Protein 1KXI (pdb70)

Sequence (124 aa):
LKCHNTQLPFIYKTCPEGKNLCFKATLKKFPLKFPVKRGCADNCPKNSALLKYVCCSTDKCNLKCHNTQLPFIYKTCPEGKNLCFKATLKKFPLKFPVKRGCADNCPKNSALLKYVCCSTDKCN

Radius of gyration: 13.96 Å; Cα contacts (8 Å, |Δi|>4): 330; chains: 2; bounding box: 35×38×31 Å

Secondary structure (DSSP, 8-state):
-EEE-SSSSS-EEEPPTT--EEEEEEESSS---S-SEEEEESSPPPP-SSEEEEEE-STT--/-EEE-SSSSS-EEEPPSS--EEEEEEESSS--SS-SEEEEESSPPPP-SSEEEEEE-STT--

B-factor: mean 29.13, std 6.78, range [11.26, 48.99]

Structure (mmCIF, N/CA/C/O backbone):
data_1KXI
#
_entry.id   1KXI
#
_cell.length_a   43.300
_cell.length_b   43.300
_cell.length_c   147.800
_cell.angle_alpha   90.00
_cell.angle_beta   90.00
_cell.angle_gamma   90.00
#
_symmetry.space_group_name_H-M   'P 41 21 2'
#
loop_
_entity.id
_entity.type
_entity.pdbx_description
1 polymer 'CARDIOTOXIN V'
2 water water
#
loop_
_atom_site.group_PDB
_atom_site.id
_atom_site.type_symbol
_atom_site.label_atom_id
_atom_site.label_alt_id
_atom_site.label_comp_id
_atom_site.label_asym_id
_atom_site.label_entity_id
_atom_site.label_seq_id
_atom_site.pdbx_PDB_ins_code
_atom_site.Cartn_x
_atom_site.Cartn_y
_atom_site.Cartn_z
_atom_site.occupancy
_atom_site.B_iso_or_equiv
_atom_site.auth_seq_id
_atom_site.auth_comp_id
_atom_site.auth_asym_id
_atom_site.auth_atom_id
_atom_site.pdbx_PDB_model_num
ATOM 1 N N . LEU A 1 1 ? -7.246 33.160 56.074 1.00 28.15 1 LEU A N 1
ATOM 2 C CA . LEU A 1 1 ? -6.569 32.576 57.227 1.00 26.73 1 LEU A CA 1
ATOM 3 C C . LEU A 1 1 ? -5.849 33.686 57.989 1.00 30.89 1 LEU A C 1
ATOM 4 O O . LEU A 1 1 ? -5.115 34.477 57.386 1.00 29.45 1 LEU A O 1
ATOM 9 N N . LYS A 1 2 ? -6.275 33.883 59.236 1.00 27.82 2 LYS A N 1
ATOM 10 C CA . LYS A 1 2 ? -5.579 34.717 60.207 1.00 26.75 2 LYS A CA 1
ATOM 11 C C . LYS A 1 2 ? -4.681 33.835 61.064 1.00 26.76 2 LYS A C 1
ATOM 12 O O . LYS A 1 2 ? -5.170 32.944 61.760 1.00 23.82 2 LYS A O 1
ATOM 18 N N . CYS A 1 3 ? -3.386 34.117 61.064 1.00 26.22 3 CYS A N 1
ATOM 19 C CA . CYS A 1 3 ? -2.464 33.460 61.985 1.00 23.86 3 CYS A CA 1
ATOM 20 C C . CYS A 1 3 ? -1.876 34.455 62.955 1.00 24.78 3 CYS A C 1
ATOM 21 O O . CYS A 1 3 ? -1.555 35.563 62.564 1.00 25.91 3 CYS A O 1
ATOM 24 N N . HIS A 1 4 ? -1.523 33.991 64.149 1.00 27.38 4 HIS A N 1
ATOM 25 C CA . HIS A 1 4 ? -0.678 34.787 65.033 1.00 26.21 4 HIS A CA 1
ATOM 26 C C . HIS A 1 4 ? 0.678 34.930 64.390 1.00 25.74 4 HIS A C 1
ATOM 27 O O . HIS A 1 4 ? 1.157 33.991 63.750 1.00 26.02 4 HIS A O 1
ATOM 34 N N . ASN A 1 5 ? 1.267 36.116 64.504 1.00 25.49 5 ASN A N 1
ATOM 35 C CA . ASN A 1 5 ? 2.540 36.410 63.833 1.00 25.83 5 ASN A CA 1
ATOM 36 C C . ASN A 1 5 ? 3.558 37.037 64.756 1.00 24.39 5 ASN A C 1
ATOM 37 O O . ASN A 1 5 ? 4.626 37.457 64.309 1.00 24.08 5 ASN A O 1
ATOM 42 N N . THR A 1 6 ? 3.187 37.181 66.023 1.00 24.89 6 THR A N 1
ATOM 43 C CA . THR A 1 6 ? 4.058 37.808 67.006 1.00 25.59 6 THR A CA 1
ATOM 44 C C . THR A 1 6 ? 4.260 36.893 68.194 1.00 25.30 6 THR A C 1
ATOM 45 O O . THR A 1 6 ? 3.730 35.792 68.239 1.00 30.91 6 THR A O 1
ATOM 49 N N . GLN A 1 7 ? 5.004 37.379 69.173 1.00 28.01 7 GLN A N 1
ATOM 50 C CA . GLN A 1 7 ? 5.362 36.589 70.338 1.00 27.89 7 GLN A CA 1
ATOM 51 C C . GLN A 1 7 ? 4.223 36.602 71.353 1.00 28.80 7 GLN A C 1
ATOM 52 O O . GLN A 1 7 ? 4.139 35.728 72.213 1.00 28.86 7 GLN A O 1
ATOM 58 N N . LEU A 1 8 ? 3.274 37.514 71.153 1.00 27.39 8 LEU A N 1
ATOM 59 C CA . LEU A 1 8 ? 2.203 37.738 72.115 1.00 27.67 8 LEU A CA 1
ATOM 60 C C . LEU A 1 8 ? 0.894 37.141 71.611 1.00 30.60 8 LEU A C 1
ATOM 61 O O . LEU A 1 8 ? 0.761 36.828 70.424 1.00 34.70 8 LEU A O 1
ATOM 66 N N . PRO A 1 9 ? -0.118 37.032 72.495 1.00 30.88 9 PRO A N 1
ATOM 67 C CA . PRO A 1 9 ? -1.231 36.093 72.286 1.00 31.95 9 PRO A CA 1
ATOM 68 C C . PRO A 1 9 ? -2.320 36.569 71.322 1.00 34.65 9 PRO A C 1
ATOM 69 O O . PRO A 1 9 ? -3.153 35.774 70.862 1.00 37.23 9 PRO A O 1
ATOM 73 N N . PHE A 1 10 ? -2.328 37.861 71.022 1.00 34.49 10 PHE A N 1
ATOM 74 C CA . PHE A 1 10 ? -3.410 38.414 70.236 1.00 36.10 10 PHE A CA 1
ATOM 75 C C . PHE A 1 10 ? -3.062 38.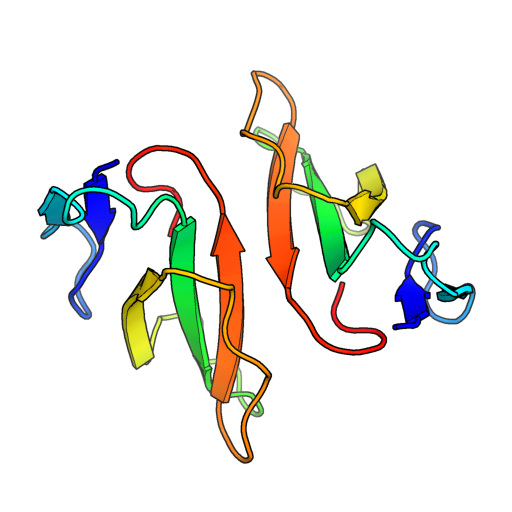743 68.789 1.00 34.10 10 PHE A C 1
ATOM 76 O O . PHE A 1 10 ? -3.669 38.185 67.875 1.00 40.09 10 PHE A O 1
ATOM 84 N N . ILE A 1 11 ? -2.066 39.597 68.582 1.00 27.38 11 ILE A N 1
ATOM 85 C CA . ILE A 1 11 ? -1.769 40.142 67.258 1.00 26.04 11 ILE A CA 1
ATOM 86 C C . ILE A 1 11 ? -1.732 39.074 66.134 1.00 28.47 11 ILE A C 1
ATOM 87 O O . ILE A 1 11 ? -1.035 38.063 66.238 1.00 30.75 11 ILE A O 1
ATOM 92 N N . TYR A 1 12 ? -2.512 39.298 65.081 1.00 25.65 12 TYR A N 1
ATOM 93 C CA . TYR A 1 12 ? -2.603 38.361 63.971 1.00 26.53 12 TYR A CA 1
ATOM 94 C C . TYR A 1 12 ? -2.532 39.083 62.624 1.00 24.27 12 TYR A C 1
ATOM 95 O O . TYR A 1 12 ? -2.668 40.300 62.562 1.00 28.76 12 TYR A O 1
ATOM 104 N N . LYS A 1 13 ? -2.177 38.366 61.565 1.00 23.80 13 LYS A N 1
ATOM 105 C CA . LYS A 1 13 ? -2.221 38.936 60.228 1.00 23.29 13 LYS A CA 1
ATOM 106 C C . LYS A 1 13 ? -3.174 38.112 59.389 1.00 31.61 13 LYS A C 1
ATOM 107 O O . LYS A 1 13 ? -3.515 36.977 59.734 1.00 28.85 13 LYS A O 1
ATOM 113 N N . THR A 1 14 ? -3.733 38.756 58.378 1.00 31.65 14 THR A N 1
ATOM 114 C CA . THR A 1 14 ? -4.389 38.043 57.300 1.00 36.83 14 THR A CA 1
ATOM 115 C C . THR A 1 14 ? -3.286 37.466 56.418 1.00 32.02 14 THR A C 1
ATOM 116 O O . THR A 1 14 ? -2.380 38.179 55.982 1.00 37.31 14 THR A O 1
ATOM 120 N N . CYS A 1 15 ? -3.247 36.149 56.336 1.00 30.34 15 CYS A N 1
ATOM 121 C CA . CYS A 1 15 ? -2.222 35.499 55.545 1.00 33.91 15 CYS A CA 1
ATOM 122 C C . CYS A 1 15 ? -2.362 35.850 54.065 1.00 34.19 15 CYS A C 1
ATOM 123 O O . CYS A 1 15 ? -3.471 35.853 53.514 1.00 30.35 15 CYS A O 1
ATOM 126 N N . PRO A 1 16 ? -1.238 36.198 53.416 1.00 33.18 16 PRO A N 1
ATOM 127 C CA . PRO A 1 16 ? -1.202 36.555 52.002 1.00 33.15 16 PRO A CA 1
ATOM 128 C C . PRO A 1 16 ? -1.779 35.451 51.120 1.00 35.90 16 PRO A C 1
ATOM 129 O O . PRO A 1 16 ? -1.769 34.271 51.489 1.00 33.02 16 PRO A O 1
ATOM 133 N N . GLU A 1 17 ? -2.348 35.850 49.988 1.00 39.08 17 GLU A N 1
ATOM 134 C CA . GLU A 1 17 ? -3.049 34.919 49.116 1.00 38.29 17 GLU A CA 1
ATOM 135 C C . GLU A 1 17 ? -2.144 33.731 48.768 1.00 34.44 17 GLU A C 1
ATOM 136 O O . GLU A 1 17 ? -0.956 33.916 48.488 1.00 33.37 17 GLU A O 1
ATOM 142 N N . GLY A 1 18 ? -2.643 32.528 49.056 1.00 31.39 18 GLY A N 1
ATOM 143 C CA . GLY A 1 18 ? -1.901 31.316 48.766 1.00 28.57 18 GLY A CA 1
ATOM 144 C C . GLY A 1 18 ? -0.955 30.861 49.877 1.00 36.55 18 GLY A C 1
ATOM 145 O O . GLY A 1 18 ? -0.072 30.032 49.634 1.00 39.14 18 GLY A O 1
ATOM 146 N N . LYS A 1 19 ? -1.118 31.389 51.090 1.00 32.39 19 LYS A N 1
ATOM 147 C CA . LYS A 1 19 ? -0.421 30.848 52.253 1.00 26.45 19 LYS A CA 1
ATOM 148 C C . LYS A 1 19 ? -1.484 30.314 53.179 1.00 25.82 19 LYS A C 1
ATOM 149 O O . LYS A 1 19 ? -2.037 31.059 53.992 1.00 28.03 19 LYS A O 1
ATOM 155 N N . ASN A 1 20 ? -1.816 29.041 53.037 1.00 27.60 20 ASN A N 1
ATOM 156 C CA . ASN A 1 20 ? -2.956 28.533 53.768 1.00 33.37 20 ASN A CA 1
ATOM 157 C C . ASN A 1 20 ? -2.597 27.590 54.906 1.00 31.45 20 ASN A C 1
ATOM 158 O O . ASN A 1 20 ? -3.428 26.783 55.338 1.00 31.18 20 ASN A O 1
ATOM 163 N N . LEU A 1 21 ? -1.446 27.874 55.524 1.00 28.14 21 LEU A N 1
ATOM 164 C CA . LEU A 1 21 ? -0.984 27.214 56.758 1.00 21.25 21 LEU A CA 1
ATOM 165 C C . LEU A 1 21 ? -0.534 28.271 57.775 1.00 19.61 21 LEU A C 1
ATOM 166 O O . LEU A 1 21 ? 0.172 29.207 57.404 1.00 19.62 21 LEU A O 1
ATOM 171 N N . CYS A 1 22 ? -0.933 28.124 59.038 1.00 16.42 22 CYS A N 1
ATOM 172 C CA . CYS A 1 22 ? -0.235 28.796 60.144 1.00 19.81 22 CYS A CA 1
ATOM 173 C C . CYS A 1 22 ? 0.877 27.926 60.739 1.00 18.69 22 CYS A C 1
ATOM 174 O O . CYS A 1 22 ? 0.690 26.729 60.930 1.00 23.81 22 CYS A O 1
ATOM 177 N N . PHE A 1 23 ? 2.005 28.534 61.098 1.00 19.48 23 PHE A N 1
ATOM 178 C CA . PHE A 1 23 ? 3.038 27.797 61.815 1.00 20.22 23 PHE A CA 1
ATOM 179 C C . PHE A 1 23 ? 3.426 28.382 63.168 1.00 17.39 23 PHE A C 1
ATOM 180 O O . PHE A 1 23 ? 3.097 29.513 63.481 1.00 15.12 23 PHE A O 1
ATOM 188 N N . LYS A 1 24 ? 4.006 27.529 64.001 1.00 19.82 24 LYS A N 1
ATOM 189 C CA . LYS A 1 24 ? 4.470 27.885 65.333 1.00 24.33 24 LYS A CA 1
ATOM 190 C C . LYS A 1 24 ? 5.801 27.172 65.508 1.00 24.09 24 LYS A C 1
ATOM 191 O O . LYS A 1 24 ? 5.876 25.960 65.324 1.00 24.61 24 LYS A O 1
ATOM 197 N N . ALA A 1 25 ? 6.868 27.956 65.632 1.00 24.42 25 ALA A N 1
ATOM 198 C CA . ALA A 1 25 ? 8.200 27.436 65.912 1.00 22.39 25 ALA A CA 1
ATOM 199 C C . ALA A 1 25 ? 8.489 27.491 67.413 1.00 24.83 25 ALA A C 1
ATOM 200 O O . ALA A 1 25 ? 8.235 28.503 68.082 1.00 27.06 25 ALA A O 1
ATOM 202 N N . THR A 1 26 ? 8.916 26.365 67.961 1.00 25.31 26 THR A N 1
ATOM 203 C CA . THR A 1 26 ? 9.293 26.308 69.366 1.00 25.25 26 THR A CA 1
ATOM 204 C C . THR A 1 26 ? 10.786 25.932 69.477 1.00 24.62 26 THR A C 1
ATOM 205 O O . THR A 1 26 ? 11.387 25.456 68.511 1.00 25.62 26 THR A O 1
ATOM 209 N N . LEU A 1 27 ? 11.413 26.254 70.600 1.00 25.48 27 LEU A N 1
ATOM 210 C CA . LEU A 1 27 ? 12.759 25.753 70.896 1.00 24.37 27 LEU A CA 1
ATOM 211 C C . LEU A 1 27 ? 12.758 24.232 71.090 1.00 26.18 27 LEU A C 1
ATOM 212 O O . LEU A 1 27 ? 12.239 23.719 72.085 1.00 27.72 27 LEU A O 1
ATOM 217 N N . LYS A 1 28 ? 13.421 23.530 70.174 1.00 30.04 28 LYS A N 1
ATOM 218 C CA . LYS A 1 28 ? 13.410 22.068 70.118 1.00 30.16 28 LYS A CA 1
ATOM 219 C C . LYS A 1 28 ? 13.785 21.411 71.435 1.00 37.77 28 LYS A C 1
ATOM 220 O O . LYS A 1 28 ? 13.401 20.271 71.706 1.00 41.33 28 LYS A O 1
ATOM 226 N N . LYS A 1 29 ? 14.678 22.059 72.166 1.00 40.16 29 LYS A N 1
ATOM 227 C CA . LYS A 1 29 ? 15.215 21.470 73.380 1.00 41.14 29 LYS A CA 1
ATOM 228 C C . LYS A 1 29 ? 14.258 21.610 74.576 1.00 37.76 29 LYS A C 1
ATOM 229 O O . LYS A 1 29 ? 13.552 20.663 74.914 1.00 41.02 29 LYS A O 1
ATOM 235 N N . PHE A 1 30 ? 14.110 22.825 75.096 1.00 40.98 30 PHE A N 1
ATOM 236 C CA . PHE A 1 30 ? 13.684 23.016 76.484 1.00 41.36 30 PHE A CA 1
ATOM 237 C C . PHE A 1 30 ? 12.192 23.369 76.629 1.00 38.97 30 PHE A C 1
ATOM 238 O O . PHE A 1 30 ? 11.531 23.672 75.635 1.00 39.36 30 PHE A O 1
ATOM 246 N N . PRO A 1 31 ? 11.651 23.347 77.878 1.00 39.55 31 PRO A N 1
ATOM 247 C CA . PRO A 1 31 ? 10.239 23.626 78.208 1.00 35.63 31 PRO A CA 1
ATOM 248 C C . PRO A 1 31 ? 9.824 25.102 78.185 1.00 37.85 31 PRO A C 1
ATOM 249 O O . PRO A 1 31 ? 9.228 25.611 79.137 1.00 41.29 31 PRO A O 1
ATOM 253 N N . LEU A 1 32 ? 10.084 25.769 77.072 1.00 35.18 32 LEU A N 1
ATOM 254 C CA . LEU A 1 32 ? 9.525 27.086 76.840 1.00 31.49 32 LEU A CA 1
ATOM 255 C C . LEU A 1 32 ? 8.224 26.891 76.074 1.00 32.92 32 LEU A C 1
ATOM 256 O O . LEU A 1 32 ? 8.230 26.741 74.844 1.00 34.79 32 LEU A O 1
ATOM 261 N N . LYS A 1 33 ? 7.126 26.740 76.802 1.00 31.48 33 LYS A N 1
ATOM 262 C CA . LYS A 1 33 ? 5.840 26.578 76.142 1.00 33.62 33 LYS A CA 1
ATOM 263 C C . LYS A 1 33 ? 5.361 27.939 75.653 1.00 30.52 33 LYS A C 1
ATOM 264 O O . LYS A 1 33 ? 4.466 28.564 76.246 1.00 31.68 33 LYS A O 1
ATOM 270 N N . PHE A 1 34 ? 6.075 28.456 74.661 1.00 33.68 34 PHE A N 1
ATOM 271 C CA . PHE A 1 34 ? 5.723 29.719 74.033 1.00 29.81 34 PHE A CA 1
ATOM 272 C C . PHE A 1 34 ? 6.587 29.891 72.792 1.00 30.30 34 PHE A C 1
ATOM 273 O O . PHE A 1 34 ? 7.655 29.274 72.679 1.00 31.16 34 PHE A O 1
ATOM 281 N N . PRO A 1 35 ? 6.023 30.517 71.758 1.00 30.86 35 PRO A N 1
ATOM 282 C CA . PRO A 1 35 ? 6.590 30.383 70.421 1.00 28.62 35 PRO A CA 1
ATOM 283 C C . PRO A 1 35 ? 7.683 31.401 70.159 1.00 29.91 35 PRO A C 1
ATOM 284 O O . PRO A 1 35 ? 7.626 32.558 70.601 1.00 30.94 35 PRO A O 1
ATOM 288 N N . VAL A 1 36 ? 8.696 30.936 69.452 1.00 28.25 36 VAL A N 1
ATOM 289 C CA . VAL A 1 36 ? 9.838 31.741 69.083 1.00 26.91 36 VAL A CA 1
ATOM 290 C C . VAL A 1 36 ? 9.556 32.446 67.736 1.00 26.39 36 VAL A C 1
ATOM 291 O O . VAL A 1 36 ? 10.135 33.498 67.437 1.00 27.77 36 VAL A O 1
ATOM 295 N N . LYS A 1 37 ? 8.708 31.830 66.909 1.00 28.33 37 LYS A N 1
ATOM 296 C CA . LYS A 1 37 ? 8.289 32.391 65.624 1.00 26.02 37 LYS A CA 1
ATOM 297 C C . LYS A 1 37 ? 6.885 31.893 65.304 1.00 23.59 37 LYS A C 1
ATOM 298 O O . LYS A 1 37 ? 6.608 30.712 65.460 1.00 22.90 37 LYS A O 1
ATOM 304 N N . ARG A 1 38 ? 6.005 32.787 64.871 1.00 20.38 38 ARG A N 1
ATOM 305 C CA . ARG A 1 38 ? 4.783 32.391 64.193 1.00 19.76 38 ARG A CA 1
ATOM 306 C C . ARG A 1 38 ? 4.588 33.240 62.941 1.00 21.91 38 ARG A C 1
ATOM 307 O O . ARG A 1 38 ? 5.118 34.348 62.833 1.00 23.36 38 ARG A O 1
ATOM 315 N N . GLY A 1 39 ? 3.723 32.770 62.054 1.00 21.75 39 GLY A N 1
ATOM 316 C CA . GLY A 1 39 ? 3.395 33.512 60.851 1.00 22.80 39 GLY A CA 1
ATOM 317 C C . GLY A 1 39 ? 2.583 32.638 59.926 1.00 22.87 39 GLY A C 1
ATOM 318 O O . GLY A 1 39 ? 1.983 31.669 60.375 1.00 23.55 39 GLY A O 1
ATOM 319 N N . CYS A 1 40 ? 2.622 32.935 58.633 1.00 26.07 40 CYS A N 1
ATOM 320 C CA . CYS A 1 40 ? 1.962 32.115 57.623 1.00 25.04 40 CYS A CA 1
ATOM 321 C C . CYS A 1 40 ? 3.001 31.311 56.847 1.00 25.33 40 CYS A C 1
ATOM 322 O O . CYS A 1 40 ? 4.141 31.756 56.652 1.00 28.62 40 CYS A O 1
ATOM 325 N N . ALA A 1 41 ? 2.583 30.166 56.337 1.00 19.33 41 ALA A N 1
ATOM 326 C CA . ALA A 1 41 ? 3.502 29.268 55.679 1.00 23.78 41 ALA A CA 1
ATOM 327 C C . ALA A 1 41 ? 2.881 28.800 54.378 1.00 27.52 41 ALA A C 1
ATOM 328 O O . ALA A 1 41 ? 1.669 28.612 54.302 1.00 28.30 41 ALA A O 1
ATOM 330 N N . ASP A 1 42 ? 3.706 28.651 53.346 1.00 30.97 42 ASP A N 1
ATOM 331 C CA . ASP A 1 42 ? 3.265 28.043 52.085 1.00 34.79 42 ASP A CA 1
ATOM 332 C C . ASP A 1 42 ? 3.215 26.531 52.256 1.00 31.04 42 ASP A C 1
ATOM 333 O O . ASP A 1 42 ? 2.147 25.935 52.256 1.00 30.63 42 ASP A O 1
ATOM 338 N N . ASN A 1 43 ? 4.382 25.935 52.459 1.00 29.13 43 ASN A N 1
ATOM 339 C CA . ASN A 1 43 ? 4.511 24.539 52.828 1.00 25.79 43 ASN A CA 1
ATOM 340 C C . ASN A 1 43 ? 5.039 24.535 54.242 1.00 26.37 43 ASN A C 1
ATOM 341 O O . ASN A 1 43 ? 5.668 25.501 54.666 1.00 31.31 43 ASN A O 1
ATOM 346 N N . CYS A 1 44 ? 4.735 23.493 55.004 1.00 27.89 44 CYS A N 1
ATOM 347 C CA . CYS A 1 44 ? 5.093 23.525 56.408 1.00 28.10 44 CYS A CA 1
ATOM 348 C C . CYS A 1 44 ? 6.585 23.288 56.573 1.00 26.71 44 CYS A C 1
ATOM 349 O O . CYS A 1 44 ? 7.148 22.390 55.953 1.00 30.21 44 CYS A O 1
ATOM 352 N N . PRO A 1 45 ? 7.272 24.231 57.224 1.00 23.43 45 PRO A N 1
ATOM 353 C CA . PRO A 1 45 ? 8.732 24.201 57.364 1.00 22.92 45 PRO A CA 1
ATOM 354 C C . PRO A 1 45 ? 9.249 22.930 58.026 1.00 23.06 45 PRO A C 1
ATOM 355 O O . PRO A 1 45 ? 8.611 22.384 58.918 1.00 26.12 45 PRO A O 1
ATOM 359 N N . LYS A 1 46 ? 10.411 22.472 57.579 1.00 24.37 46 LYS A N 1
ATOM 360 C CA . LYS A 1 46 ? 11.115 21.361 58.210 1.00 26.92 46 LYS A CA 1
ATOM 361 C C . LYS A 1 46 ? 11.664 21.783 59.559 1.00 27.39 46 LYS A C 1
ATOM 362 O O . LYS A 1 46 ? 11.982 22.949 59.782 1.00 31.25 46 LYS A O 1
ATOM 368 N N . ASN A 1 47 ? 11.887 20.802 60.420 1.00 29.35 47 ASN A N 1
ATOM 369 C CA . ASN A 1 47 ? 12.530 21.047 61.694 1.00 28.11 47 ASN A CA 1
ATOM 370 C C . ASN A 1 47 ? 13.931 21.563 61.427 1.00 26.03 47 ASN A C 1
ATOM 371 O O . ASN A 1 47 ? 14.551 21.195 60.423 1.00 25.87 47 ASN A O 1
ATOM 376 N N . SER A 1 48 ? 14.400 22.463 62.288 1.00 27.11 48 SER A N 1
ATOM 377 C CA . SER A 1 48 ? 15.741 23.031 62.162 1.00 27.12 48 SER A CA 1
ATOM 378 C C . SER A 1 48 ? 16.654 22.624 63.338 1.00 30.24 48 SER A C 1
ATOM 379 O O . SER A 1 48 ? 16.228 21.940 64.269 1.00 28.52 48 SER A O 1
ATOM 382 N N . ALA A 1 49 ? 17.928 22.982 63.235 1.00 31.85 49 ALA A N 1
ATOM 383 C CA . ALA A 1 49 ? 18.920 22.694 64.257 1.00 30.53 49 ALA A CA 1
ATOM 384 C C . ALA A 1 49 ? 18.385 22.935 65.658 1.00 31.17 49 ALA A C 1
ATOM 385 O O . ALA A 1 49 ? 18.630 22.140 66.565 1.00 31.38 49 ALA A O 1
ATOM 387 N N . LEU A 1 50 ? 17.671 24.045 65.833 1.00 34.15 50 LEU A N 1
ATOM 388 C CA . LEU A 1 50 ? 17.276 24.496 67.168 1.00 33.28 50 LEU A CA 1
ATOM 389 C C . LEU A 1 50 ? 15.770 24.726 67.371 1.00 31.79 50 LEU A C 1
ATOM 390 O O . LEU A 1 50 ? 15.311 24.833 68.511 1.00 30.96 50 LEU A O 1
ATOM 395 N N . LEU A 1 51 ? 15.017 24.829 66.281 1.00 28.09 51 LEU A N 1
ATOM 396 C CA . LEU A 1 51 ? 13.571 25.023 66.354 1.00 23.20 51 LEU A CA 1
ATOM 397 C C . LEU A 1 51 ? 12.870 23.758 65.898 1.00 21.19 51 LEU A C 1
ATOM 398 O O . LEU A 1 51 ? 13.315 23.115 64.960 1.00 24.45 51 LEU A O 1
ATOM 403 N N . LYS A 1 52 ? 11.713 23.469 66.478 1.00 23.07 52 LYS A N 1
ATOM 404 C CA . LYS A 1 52 ? 10.785 22.482 65.912 1.00 19.11 52 LYS A CA 1
ATOM 405 C C . LYS A 1 52 ? 9.532 23.204 65.413 1.00 19.23 52 LYS A C 1
ATOM 406 O O . LYS A 1 52 ? 9.011 24.074 66.103 1.00 18.99 52 LYS A O 1
ATOM 412 N N . TYR A 1 53 ? 9.172 22.997 64.150 1.00 20.87 53 TYR A N 1
ATOM 413 C CA . TYR A 1 53 ? 8.001 23.676 63.577 1.00 24.21 53 TYR A CA 1
ATOM 414 C C . TYR A 1 53 ? 6.736 22.801 63.561 1.00 25.36 53 TYR A C 1
ATOM 415 O O . TYR A 1 53 ? 6.802 21.566 63.614 1.00 28.61 53 TYR A O 1
ATOM 424 N N . VAL A 1 54 ? 5.588 23.452 63.428 1.00 22.65 54 VAL A N 1
ATOM 425 C CA . VAL A 1 54 ? 4.305 22.805 63.631 1.00 22.82 54 VAL A CA 1
ATOM 426 C C . VAL A 1 54 ? 3.262 23.703 62.989 1.00 20.62 54 VAL A C 1
ATOM 427 O O . VAL A 1 54 ? 3.230 24.893 63.265 1.00 18.89 54 VAL A O 1
ATOM 431 N N . CYS A 1 55 ? 2.432 23.120 62.125 1.00 23.64 55 CYS A N 1
ATOM 432 C CA . CYS A 1 55 ? 1.455 23.853 61.319 1.00 20.86 55 CYS A CA 1
ATOM 433 C C . CYS A 1 55 ? 0.015 23.409 61.561 1.00 18.70 55 CYS A C 1
ATOM 434 O O . CYS A 1 55 ? -0.231 22.295 61.984 1.00 21.45 55 CYS A O 1
ATOM 437 N N . CYS A 1 56 ? -0.937 24.298 61.325 1.00 20.37 56 CYS A N 1
ATOM 438 C CA .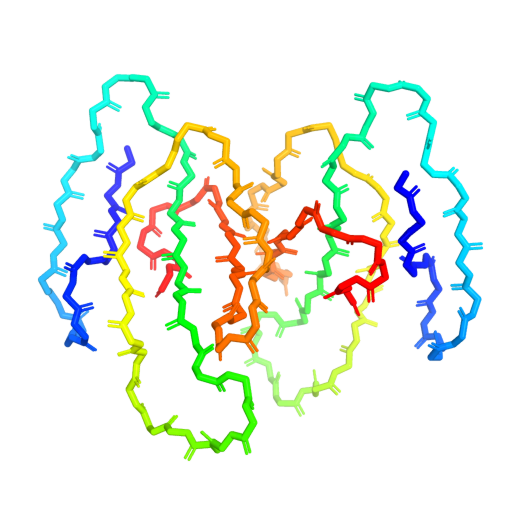 CYS A 1 56 ? -2.344 23.940 61.373 1.00 20.95 56 CYS A CA 1
ATOM 439 C C . CYS A 1 56 ? -3.077 24.834 60.382 1.00 23.08 56 CYS A C 1
ATOM 440 O O . CYS A 1 56 ? -2.499 25.800 59.892 1.00 28.08 56 CYS A O 1
ATOM 443 N N . SER A 1 57 ? -4.341 24.556 60.101 1.00 23.79 57 SER A N 1
ATOM 444 C CA . SER A 1 57 ? -4.981 25.180 58.949 1.00 27.23 57 SER A CA 1
ATOM 445 C C . SER A 1 57 ? -6.341 25.842 59.190 1.00 28.27 57 SER A C 1
ATOM 446 O O . SER A 1 57 ? -7.156 25.954 58.270 1.00 33.02 57 SER A O 1
ATOM 449 N N . THR A 1 58 ? -6.578 26.300 60.412 1.00 31.94 58 THR A N 1
ATOM 450 C CA . THR A 1 58 ? -7.738 27.139 60.706 1.00 34.92 58 THR A CA 1
ATOM 451 C C . THR A 1 58 ? -7.278 28.494 61.240 1.00 32.88 58 THR A C 1
ATOM 452 O O . THR A 1 58 ? -6.150 28.632 61.721 1.00 32.04 58 THR A O 1
ATOM 456 N N . ASP A 1 59 ? -8.166 29.480 61.208 1.00 32.07 59 ASP A N 1
ATOM 457 C CA . ASP A 1 59 ? -7.843 30.790 61.738 1.00 36.93 59 ASP A CA 1
ATOM 458 C C . ASP A 1 59 ? -7.357 30.727 63.180 1.00 33.70 59 ASP A C 1
ATOM 459 O O . ASP A 1 59 ? -7.959 30.051 64.021 1.00 27.40 59 ASP A O 1
ATOM 464 N N . LYS A 1 60 ? -6.155 31.266 63.374 1.00 22.42 60 LYS A N 1
ATOM 465 C CA . LYS A 1 60 ? -5.605 31.604 64.675 1.00 20.14 60 LYS A CA 1
ATOM 466 C C . LYS A 1 60 ? -5.329 30.362 65.494 1.00 21.84 60 LYS A C 1
ATOM 467 O O . LYS A 1 60 ? -5.233 30.428 66.705 1.00 24.55 60 LYS A O 1
ATOM 473 N N . CYS A 1 61 ? -5.003 29.276 64.811 1.00 20.05 61 CYS A N 1
ATOM 474 C CA . CYS A 1 61 ? -4.787 28.005 65.471 1.00 21.54 61 CYS A CA 1
ATOM 475 C C . CYS A 1 61 ? -3.371 27.857 66.030 1.00 22.77 61 CYS A C 1
ATOM 476 O O . CYS A 1 61 ? -3.043 26.801 66.569 1.00 26.19 61 CYS A O 1
ATOM 479 N N . ASN A 1 62 ? -2.525 28.878 65.880 1.00 21.46 62 ASN A N 1
ATOM 480 C CA . ASN A 1 62 ? -1.086 28.713 66.154 1.00 24.90 62 ASN A CA 1
ATOM 481 C C . ASN A 1 62 ? -0.592 29.473 67.386 1.00 25.30 62 ASN A C 1
ATOM 482 O O . ASN A 1 62 ? -1.409 29.778 68.281 1.00 29.45 62 ASN A O 1
ATOM 488 N N . LEU B 1 1 ? 8.998 10.018 53.796 1.00 33.97 1 LEU B N 1
ATOM 489 C CA . LEU B 1 1 ? 8.500 10.446 55.101 1.00 31.12 1 LEU B CA 1
ATOM 490 C C . LEU B 1 1 ? 7.959 9.221 55.838 1.00 32.65 1 LEU B C 1
ATOM 491 O O . LEU B 1 1 ? 7.365 8.332 55.224 1.00 31.75 1 LEU B O 1
ATOM 496 N N . LYS B 1 2 ? 8.356 9.084 57.098 1.00 30.93 2 LYS B N 1
ATOM 497 C CA . LYS B 1 2 ? 7.753 8.115 57.996 1.00 27.15 2 LYS B CA 1
ATOM 498 C C . LYS B 1 2 ? 6.990 8.911 59.031 1.00 27.87 2 LYS B C 1
ATOM 499 O O . LYS B 1 2 ? 7.483 9.922 59.544 1.00 28.15 2 LYS B O 1
ATOM 505 N N . CYS B 1 3 ? 5.743 8.542 59.262 1.00 26.38 3 CYS B N 1
ATOM 506 C CA . CYS B 1 3 ? 4.984 9.228 60.290 1.00 27.54 3 CYS B CA 1
ATOM 507 C C . CYS B 1 3 ? 4.571 8.267 61.385 1.00 26.23 3 CYS B C 1
ATOM 508 O O . CYS B 1 3 ? 4.309 7.107 61.101 1.00 27.18 3 CYS B O 1
ATOM 511 N N . HIS B 1 4 ? 4.465 8.754 62.621 1.00 24.20 4 HIS B N 1
ATOM 512 C CA . HIS B 1 4 ? 3.782 7.993 63.664 1.00 26.63 4 HIS B CA 1
ATOM 513 C C . HIS B 1 4 ? 2.313 7.808 63.301 1.00 26.65 4 HIS B C 1
ATOM 514 O O . HIS B 1 4 ? 1.640 8.752 62.881 1.00 28.95 4 HIS B O 1
ATOM 521 N N . ASN B 1 5 ? 1.815 6.583 63.402 1.00 23.26 5 ASN B N 1
ATOM 522 C CA . ASN B 1 5 ? 0.482 6.325 62.893 1.00 24.91 5 ASN B CA 1
ATOM 523 C C . ASN B 1 5 ? -0.337 5.479 63.812 1.00 22.25 5 ASN B C 1
ATOM 524 O O . ASN B 1 5 ? -1.312 4.887 63.379 1.00 25.83 5 ASN B O 1
ATOM 529 N N . THR B 1 6 ? 0.130 5.314 65.041 1.00 23.03 6 THR B N 1
ATOM 530 C CA . THR B 1 6 ? -0.703 4.752 66.100 1.00 21.77 6 THR B CA 1
ATOM 531 C C . THR B 1 6 ? -0.679 5.771 67.245 1.00 27.53 6 THR B C 1
ATOM 532 O O . THR B 1 6 ? -0.281 6.923 67.019 1.00 26.90 6 THR B O 1
ATOM 536 N N . GLN B 1 7 ? -1.126 5.400 68.447 1.00 26.98 7 GLN B N 1
ATOM 537 C CA . GLN B 1 7 ? -0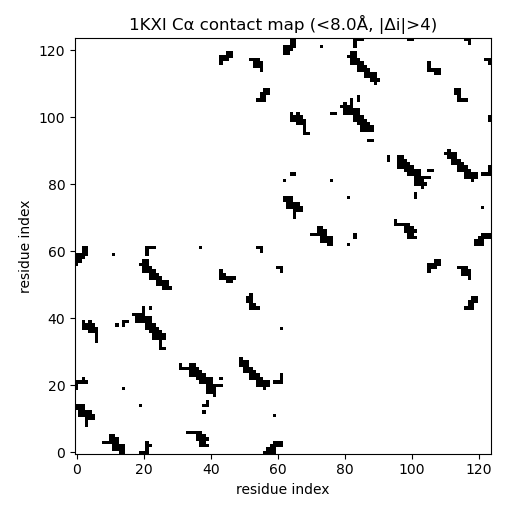.982 6.295 69.610 1.00 27.77 7 GLN B CA 1
ATOM 538 C C . GLN B 1 7 ? 0.356 6.072 70.313 1.00 24.51 7 GLN B C 1
ATOM 539 O O . GLN B 1 7 ? 0.820 6.928 71.055 1.00 22.84 7 GLN B O 1
ATOM 545 N N . LEU B 1 8 ? 1.033 4.986 69.947 1.00 29.22 8 LEU B N 1
ATOM 546 C CA . LEU B 1 8 ? 2.215 4.508 70.653 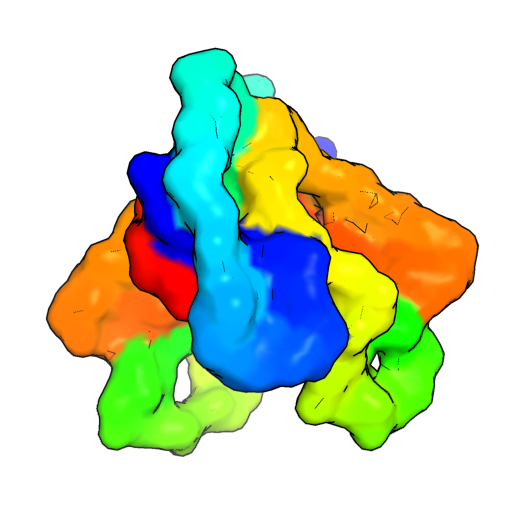1.00 33.25 8 LEU B CA 1
ATOM 547 C C . LEU B 1 8 ? 3.469 4.897 69.885 1.00 37.94 8 LEU B C 1
ATOM 548 O O . LEU B 1 8 ? 3.380 5.255 68.706 1.00 41.02 8 LEU B O 1
ATOM 553 N N . PRO B 1 9 ? 4.654 4.834 70.535 1.00 34.71 9 PRO B N 1
ATOM 554 C CA . PRO B 1 9 ? 5.788 5.644 70.082 1.00 30.07 9 PRO B CA 1
ATOM 555 C C . PRO B 1 9 ? 6.770 5.089 69.024 1.00 30.72 9 PRO B C 1
ATOM 556 O O . PRO B 1 9 ? 7.523 5.876 68.436 1.00 35.84 9 PRO B O 1
ATOM 560 N N . PHE B 1 10 ? 6.766 3.790 68.731 1.00 20.22 10 PHE B N 1
ATOM 561 C CA . PHE B 1 10 ? 7.728 3.295 67.734 1.00 25.52 10 PHE B CA 1
ATOM 562 C C . PHE B 1 10 ? 7.108 2.610 66.505 1.00 26.65 10 PHE B C 1
ATOM 563 O O . PHE B 1 10 ? 7.818 2.050 65.675 1.00 27.68 10 PHE B O 1
ATOM 571 N N . ILE B 1 11 ? 5.782 2.597 66.426 1.00 31.62 11 ILE B N 1
ATOM 572 C CA . ILE B 1 11 ? 5.086 2.135 65.222 1.00 27.47 11 ILE B CA 1
ATOM 573 C C . ILE B 1 11 ? 4.886 3.341 64.284 1.00 27.70 11 ILE B C 1
ATOM 574 O O . ILE B 1 11 ? 4.353 4.395 64.682 1.00 23.55 11 ILE B O 1
ATOM 579 N N . TYR B 1 12 ? 5.510 3.244 63.118 1.00 24.00 12 TYR B N 1
ATOM 580 C CA . TYR B 1 12 ? 5.381 4.254 62.094 1.00 28.57 12 TYR B CA 1
ATOM 581 C C . TYR B 1 12 ? 5.254 3.605 60.729 1.00 27.67 12 TYR B C 1
ATOM 582 O O . TYR B 1 12 ? 5.799 2.527 60.486 1.00 27.56 12 TYR B O 1
ATOM 591 N N . LYS B 1 13 ? 4.510 4.265 59.851 1.00 30.86 13 LYS B N 1
ATOM 592 C CA . LYS B 1 13 ? 4.354 3.828 58.480 1.00 29.67 13 LYS B CA 1
ATOM 593 C C . LYS B 1 13 ? 4.929 4.888 57.569 1.00 32.87 13 LYS B C 1
ATOM 594 O O . LYS B 1 13 ? 4.893 6.092 57.879 1.00 32.41 13 LYS B O 1
ATOM 600 N N . THR B 1 14 ? 5.494 4.423 56.462 1.00 30.21 14 THR B N 1
ATOM 601 C CA . THR B 1 14 ? 6.060 5.284 55.440 1.00 26.05 14 THR B CA 1
ATOM 602 C C . THR B 1 14 ? 4.934 5.862 54.602 1.00 26.12 14 THR B C 1
ATOM 603 O O . THR B 1 14 ? 3.971 5.163 54.255 1.00 26.19 14 THR B O 1
ATOM 607 N N . CYS B 1 15 ? 4.960 7.178 54.454 1.00 26.53 15 CYS B N 1
ATOM 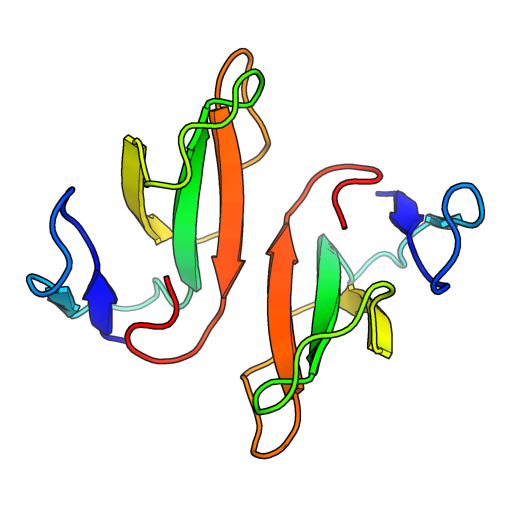608 C CA . CYS B 1 15 ? 3.847 7.877 53.848 1.00 29.46 15 CYS B CA 1
ATOM 609 C C . CYS B 1 15 ? 3.820 7.717 52.317 1.00 30.98 15 CYS B C 1
ATOM 610 O O . CYS B 1 15 ? 4.858 7.834 51.647 1.00 26.88 15 CYS B O 1
ATOM 613 N N . PRO B 1 16 ? 2.625 7.430 51.756 1.00 28.46 16 PRO B N 1
ATOM 614 C CA . PRO B 1 16 ? 2.317 7.366 50.321 1.00 29.96 16 PRO B CA 1
ATOM 615 C C . PRO B 1 16 ? 2.844 8.594 49.591 1.00 32.40 16 PRO B C 1
ATOM 616 O O . PRO B 1 16 ? 2.940 9.667 50.189 1.00 32.95 16 PRO B O 1
ATOM 620 N N . GLU B 1 17 ? 2.939 8.504 48.264 1.00 35.97 17 GLU B N 1
ATOM 621 C CA . GLU B 1 17 ? 3.595 9.559 47.486 1.00 37.42 17 GLU B CA 1
ATOM 622 C C . GLU B 1 17 ? 2.917 10.912 47.566 1.00 34.72 17 GLU B C 1
ATOM 623 O O . GLU B 1 17 ? 3.589 11.943 47.651 1.00 35.63 17 GLU B O 1
ATOM 629 N N . GLY B 1 18 ? 1.591 10.914 47.554 1.00 33.65 18 GLY B N 1
ATOM 630 C CA . GLY B 1 18 ? 0.873 12.159 47.733 1.00 31.73 18 GLY B CA 1
ATOM 631 C C . GLY B 1 18 ? 1.196 12.794 49.074 1.00 33.56 18 GLY B C 1
ATOM 632 O O . GLY B 1 18 ? 1.544 13.968 49.148 1.00 38.82 18 GLY B O 1
ATOM 633 N N . LYS B 1 19 ? 1.219 11.977 50.120 1.00 33.77 19 LYS B N 1
ATOM 634 C CA . LYS B 1 19 ? 1.187 12.480 51.482 1.00 27.17 19 LYS B CA 1
ATOM 635 C C . LYS B 1 19 ? 2.542 13.027 51.874 1.00 25.58 19 LYS B C 1
ATOM 636 O O . LYS B 1 19 ? 3.561 12.381 51.651 1.00 28.69 19 LYS B O 1
ATOM 642 N N . ASN B 1 20 ? 2.561 14.218 52.458 1.00 29.70 20 ASN B N 1
ATOM 643 C CA . ASN B 1 20 ? 3.831 14.843 52.828 1.00 33.78 20 ASN B CA 1
ATOM 644 C C . ASN B 1 20 ? 3.801 15.507 54.183 1.00 27.32 20 ASN B C 1
ATOM 645 O O . ASN B 1 20 ? 4.754 16.185 54.575 1.00 28.95 20 ASN B O 1
ATOM 650 N N . LEU B 1 21 ? 2.790 15.143 54.954 1.00 24.19 21 LEU B N 1
ATOM 651 C CA . LEU B 1 21 ? 2.458 15.829 56.184 1.00 21.54 21 LEU B CA 1
ATOM 652 C C . LEU B 1 21 ? 2.012 14.739 57.162 1.00 24.51 21 LEU B C 1
ATOM 653 O O . LEU B 1 21 ? 1.274 13.834 56.781 1.00 24.48 21 LEU B O 1
ATOM 658 N N . CYS B 1 22 ? 2.680 14.670 58.306 1.00 23.85 22 CYS B N 1
ATOM 659 C CA . CYS B 1 22 ? 2.210 13.850 59.410 1.00 20.54 22 CYS B CA 1
ATOM 660 C C . CYS B 1 22 ? 1.259 14.738 60.168 1.00 19.72 22 CYS B C 1
ATOM 661 O O . CYS B 1 22 ? 1.537 15.910 60.373 1.00 20.31 22 CYS B O 1
ATOM 664 N N . PHE B 1 23 ? 0.171 14.183 60.659 1.00 22.19 23 PHE B N 1
ATOM 665 C CA . PHE B 1 23 ? -0.709 14.955 61.514 1.00 18.48 23 PHE B CA 1
ATOM 666 C C . PHE B 1 23 ? -0.852 14.236 62.850 1.00 18.58 23 PHE B C 1
ATOM 667 O O . PHE B 1 23 ? -0.400 13.107 63.007 1.00 19.88 23 PHE B O 1
ATOM 675 N N . LYS B 1 24 ? -1.331 14.947 63.854 1.00 18.37 24 LYS B N 1
ATOM 676 C CA . LYS B 1 24 ? -1.585 14.358 65.154 1.00 20.15 24 LYS B CA 1
ATOM 677 C C . LYS B 1 24 ? -2.871 14.998 65.633 1.00 23.50 24 LYS B C 1
ATOM 678 O O . LYS B 1 24 ? -2.957 16.223 65.681 1.00 24.38 24 LYS B O 1
ATOM 684 N N . ALA B 1 25 ? -3.900 14.191 65.876 1.00 23.90 25 ALA B N 1
ATOM 685 C CA . ALA B 1 25 ? -5.175 14.710 66.360 1.00 20.20 25 ALA B CA 1
ATOM 686 C C . ALA B 1 25 ? -5.316 14.511 67.862 1.00 19.81 25 ALA B C 1
ATOM 687 O O . ALA B 1 25 ? -5.203 13.392 68.369 1.00 20.23 25 ALA B O 1
ATOM 689 N N . THR B 1 26 ? -5.843 15.546 68.491 1.00 19.88 26 THR B N 1
ATOM 690 C CA . THR B 1 26 ? -5.740 15.753 69.914 1.00 24.30 26 THR B CA 1
ATOM 691 C C . THR B 1 26 ? -7.118 16.219 70.379 1.00 27.47 26 THR B C 1
ATOM 692 O O . THR B 1 26 ? -7.755 17.060 69.729 1.00 27.89 26 THR B O 1
ATOM 696 N N . LEU B 1 27 ? -7.615 15.604 71.446 1.00 24.54 27 LEU B N 1
ATOM 697 C CA . LEU B 1 27 ? -8.924 15.944 71.956 1.00 22.05 27 LEU B CA 1
ATOM 698 C C . LEU B 1 27 ? -8.905 17.382 72.438 1.00 24.49 27 LEU B C 1
ATOM 699 O O . LEU B 1 27 ? -8.097 17.745 73.297 1.00 27.49 27 LEU B O 1
ATOM 704 N N . LYS B 1 28 ? -9.672 18.218 71.747 1.00 26.02 28 LYS B N 1
ATOM 705 C CA . LYS B 1 28 ? -9.900 19.608 72.131 1.00 30.20 28 LYS B CA 1
ATOM 706 C C . LYS B 1 28 ? -10.259 19.785 73.621 1.00 35.65 28 LYS B C 1
ATOM 707 O O . LYS B 1 28 ? -9.423 20.140 74.448 1.00 35.45 28 LYS B O 1
ATOM 713 N N . LYS B 1 29 ? -11.503 19.496 73.976 1.00 40.18 29 LYS B N 1
ATOM 714 C CA . LYS B 1 29 ? -12.080 20.053 75.198 1.00 41.47 29 LYS B CA 1
ATOM 715 C C . LYS B 1 29 ? -11.746 19.311 76.487 1.00 38.19 29 LYS B C 1
ATOM 716 O O . LYS B 1 29 ? -12.363 19.569 77.527 1.00 39.54 29 LYS B O 1
ATOM 722 N N . PHE B 1 30 ? -10.791 18.386 76.406 1.00 37.99 30 PHE B N 1
ATOM 723 C CA . PHE B 1 30 ? -10.429 17.553 77.542 1.00 36.58 30 PHE B CA 1
ATOM 724 C C . PHE B 1 30 ? -9.078 16.883 77.348 1.00 33.15 30 PHE B C 1
ATOM 725 O O . PHE B 1 30 ? -8.946 15.992 76.519 1.00 35.66 30 PHE B O 1
ATOM 733 N N . PRO B 1 31 ? -8.093 17.219 78.200 1.00 33.61 31 PRO B N 1
ATOM 734 C CA . PRO B 1 31 ? -6.679 16.844 78.037 1.00 34.66 31 PRO B CA 1
ATOM 735 C C . PRO B 1 31 ? -6.367 15.350 78.180 1.00 36.47 31 PRO B C 1
ATOM 736 O O . PRO B 1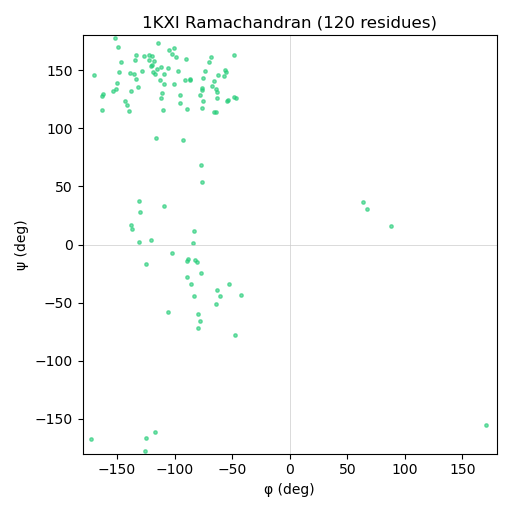 31 ? -6.757 14.730 79.164 1.00 40.50 31 PRO B O 1
ATOM 740 N N . LEU B 1 32 ? -5.532 14.825 77.283 1.00 32.25 32 LEU B N 1
ATOM 741 C CA . LEU B 1 32 ? -5.307 13.380 77.166 1.00 28.10 32 LEU B CA 1
ATOM 742 C C . LEU B 1 32 ? -3.816 13.093 77.032 1.00 30.03 32 LEU B C 1
ATOM 743 O O . LEU B 1 32 ? -3.103 13.832 76.358 1.00 28.77 32 LEU B O 1
ATOM 748 N N . LYS B 1 33 ? -3.368 11.968 77.571 1.00 27.99 33 LYS B N 1
ATOM 749 C CA . LYS B 1 33 ? -1.951 11.608 77.532 1.00 25.58 33 LYS B CA 1
ATOM 750 C C . LYS B 1 33 ? -1.463 11.072 76.181 1.00 24.06 33 LYS B C 1
ATOM 751 O O . LYS B 1 33 ? -0.267 11.039 75.925 1.00 27.23 33 LYS B O 1
ATOM 757 N N . PHE B 1 34 ? -2.368 10.525 75.380 1.00 22.33 34 PHE B N 1
ATOM 758 C CA . PHE B 1 34 ? -1.999 9.933 74.095 1.00 21.46 34 PHE B CA 1
ATOM 759 C C . PHE B 1 34 ? -2.902 10.534 73.029 1.00 21.81 34 PHE B C 1
ATOM 760 O O . PHE B 1 34 ? -4.041 10.870 73.316 1.00 23.01 34 PHE B O 1
ATOM 768 N N . PRO B 1 35 ? -2.417 10.669 71.784 1.00 22.63 35 PRO B N 1
ATOM 769 C CA . PRO B 1 35 ? -3.207 11.321 70.736 1.00 24.56 35 PRO B CA 1
ATOM 770 C C . PRO B 1 35 ? -4.419 10.479 70.347 1.00 26.37 35 PRO B C 1
ATOM 771 O O . PRO B 1 35 ? -4.477 9.289 70.651 1.00 20.97 35 PRO B O 1
ATOM 775 N N . VAL B 1 36 ? -5.396 11.117 69.707 1.00 23.93 36 VAL B N 1
ATOM 776 C CA . VAL B 1 36 ? -6.594 10.426 69.275 1.00 20.91 36 VAL B CA 1
ATOM 777 C C . VAL B 1 36 ? -6.367 9.782 67.919 1.00 22.60 36 VAL B C 1
ATOM 778 O O . VAL B 1 36 ? -6.804 8.667 67.690 1.00 26.68 36 VAL B O 1
ATOM 782 N N . LYS B 1 37 ? -5.561 10.432 67.084 1.00 28.36 37 LYS B N 1
ATOM 783 C CA . LYS B 1 37 ? -5.273 9.993 65.708 1.00 25.05 37 LYS B CA 1
ATOM 784 C C . LYS B 1 37 ? -3.828 10.380 65.393 1.00 25.16 37 LYS B C 1
ATOM 785 O O . LYS B 1 37 ? -3.373 11.421 65.841 1.00 25.96 37 LYS B O 1
ATOM 791 N N . ARG B 1 38 ? -3.212 9.701 64.430 1.00 26.89 38 ARG B N 1
ATOM 792 C CA . ARG B 1 38 ? -1.861 10.045 63.959 1.00 21.33 38 ARG B CA 1
ATOM 793 C C . ARG B 1 38 ? -1.677 9.381 62.598 1.00 24.27 38 ARG B C 1
ATOM 794 O O . ARG B 1 38 ? -2.010 8.216 62.440 1.00 23.71 38 ARG B O 1
ATOM 802 N N . GLY B 1 39 ? -1.237 10.128 61.598 1.00 21.27 39 GLY B N 1
ATOM 803 C CA . GLY B 1 39 ? -1.061 9.546 60.284 1.00 17.68 39 GLY B CA 1
ATOM 804 C C . GLY B 1 39 ? -0.390 10.482 59.298 1.00 23.89 39 GLY B C 1
ATOM 805 O O . GLY B 1 39 ? 0.193 11.499 59.700 1.00 23.90 39 GLY B O 1
ATOM 806 N N . CYS B 1 40 ? -0.436 10.112 58.016 1.00 22.33 40 CYS B N 1
ATOM 807 C CA . CYS B 1 40 ? -0.025 10.985 56.919 1.00 24.95 40 CYS B CA 1
ATOM 808 C C . CYS B 1 40 ? -1.197 11.794 56.412 1.00 20.12 40 CYS B C 1
ATOM 809 O O . CYS B 1 40 ? -2.344 11.331 56.448 1.00 23.02 40 CYS B O 1
ATOM 812 N N . ALA B 1 41 ? -0.863 12.885 55.738 1.00 17.55 41 ALA B N 1
ATOM 813 C CA . ALA B 1 41 ? -1.843 13.779 55.151 1.00 24.84 41 ALA B CA 1
ATOM 814 C C . ALA B 1 41 ? -1.247 14.401 53.881 1.00 27.45 41 ALA B C 1
ATOM 815 O O . ALA B 1 41 ? -0.013 14.446 53.710 1.00 27.15 41 ALA B O 1
ATOM 817 N N . ASP B 1 42 ? -2.119 14.678 52.917 1.00 30.67 42 ASP B N 1
ATOM 818 C CA . ASP B 1 42 ? -1.786 15.526 51.773 1.00 32.84 42 ASP B CA 1
ATOM 819 C C . ASP B 1 42 ? -1.860 17.006 52.155 1.00 34.59 42 ASP B C 1
ATOM 820 O O . ASP B 1 42 ? -0.865 17.730 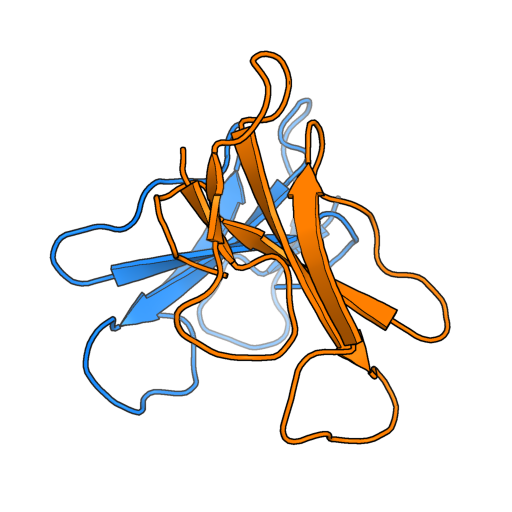52.070 1.00 33.65 42 ASP B O 1
ATOM 825 N N . ASN B 1 43 ? -3.046 17.430 52.589 1.00 38.81 43 ASN B N 1
ATOM 826 C CA . ASN B 1 43 ? -3.284 18.764 53.146 1.00 35.67 43 ASN B CA 1
ATOM 827 C C . ASN B 1 43 ? -3.535 18.618 54.647 1.00 31.50 43 ASN B C 1
ATOM 828 O O . ASN B 1 43 ? -4.246 17.707 55.082 1.00 29.64 43 ASN B O 1
ATOM 833 N N . CYS B 1 44 ? -2.959 19.516 55.435 1.00 27.82 44 CYS B N 1
ATOM 834 C CA . CYS B 1 44 ? -3.170 19.490 56.871 1.00 27.10 44 CYS B CA 1
ATOM 835 C C . CYS B 1 44 ? -4.638 19.729 57.174 1.00 26.10 44 CYS B C 1
ATOM 836 O O . CYS B 1 44 ? -5.214 20.697 56.699 1.00 26.18 44 CYS B O 1
ATOM 839 N N . PRO B 1 45 ? -5.270 18.829 57.940 1.00 23.58 45 PRO B N 1
ATOM 840 C CA . PRO B 1 45 ? -6.719 18.822 58.120 1.00 21.14 45 PRO B CA 1
ATOM 841 C C . PRO B 1 45 ? -7.168 19.918 59.049 1.00 24.28 45 PRO B C 1
ATOM 842 O O . PRO B 1 45 ? -6.575 20.105 60.097 1.00 31.92 45 PRO B O 1
ATOM 846 N N . LYS B 1 46 ? -8.317 20.513 58.765 1.00 22.68 46 LYS B N 1
ATOM 847 C CA . LYS B 1 46 ? -8.837 21.554 59.628 1.00 21.84 46 LYS B CA 1
ATOM 848 C C . LYS B 1 46 ? -9.372 20.979 60.920 1.00 22.88 46 LYS B C 1
ATOM 849 O O . LYS B 1 46 ? -9.661 19.783 60.992 1.00 24.35 46 LYS B O 1
ATOM 855 N N . ASN B 1 47 ? -9.276 21.776 61.984 1.00 23.58 47 ASN B N 1
ATOM 856 C CA . ASN B 1 47 ? -9.881 21.439 63.271 1.00 26.80 47 ASN B CA 1
ATOM 857 C C . ASN B 1 47 ? -11.371 21.185 63.077 1.00 31.13 47 ASN B C 1
ATOM 858 O O . ASN B 1 47 ? -12.021 21.899 62.297 1.00 33.08 47 ASN B O 1
ATOM 863 N N . SER B 1 48 ? -11.937 20.292 63.893 1.00 34.65 48 SER B N 1
ATOM 864 C CA . SER B 1 48 ? -13.383 20.131 63.957 1.00 31.88 48 SER B CA 1
ATOM 865 C C . SER B 1 48 ? -13.897 20.473 65.350 1.00 30.62 48 SER B C 1
ATOM 866 O O . SER B 1 48 ? -13.246 21.212 66.093 1.00 28.37 48 SER B O 1
ATOM 869 N N . ALA B 1 49 ? -15.108 20.022 65.668 1.00 32.05 49 ALA B N 1
ATOM 870 C CA . ALA B 1 49 ? -15.691 20.255 66.985 1.00 32.89 49 ALA B CA 1
ATOM 871 C C . ALA B 1 49 ? -14.907 19.565 68.106 1.00 32.50 49 ALA B C 1
ATOM 872 O O . ALA B 1 49 ? -14.550 20.190 69.101 1.00 29.06 49 ALA B O 1
ATOM 874 N N . LEU B 1 50 ? -14.660 18.269 67.928 1.00 33.25 50 LEU B N 1
ATOM 875 C CA . LE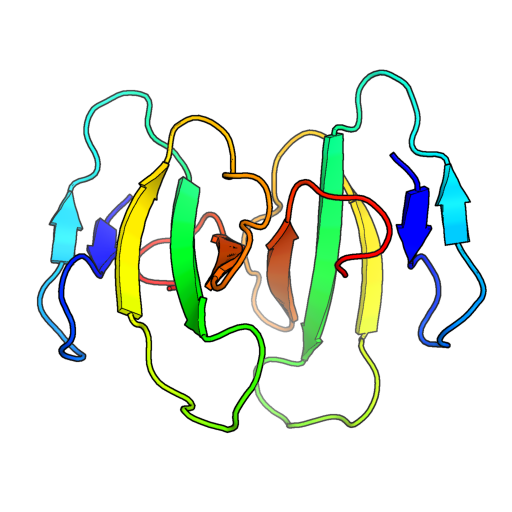U B 1 50 ? -14.032 17.419 68.944 1.00 35.49 50 LEU B CA 1
ATOM 876 C C . LEU B 1 50 ? -12.499 17.517 68.939 1.00 31.94 50 LEU B C 1
ATOM 877 O O . LEU B 1 50 ? -11.868 17.577 69.999 1.00 33.89 50 LEU B O 1
ATOM 882 N N . LEU B 1 51 ? -11.918 17.490 67.739 1.00 30.68 51 LEU B N 1
ATOM 883 C CA . LEU B 1 51 ? -10.490 17.249 67.537 1.00 25.36 51 LEU B CA 1
ATOM 884 C C . LEU B 1 51 ? -9.697 18.448 67.001 1.00 26.40 51 LEU B C 1
ATOM 885 O O . LEU B 1 51 ? -10.074 19.093 66.015 1.00 22.19 51 LEU B O 1
ATOM 890 N N . LYS B 1 52 ? -8.490 18.572 67.538 1.00 25.36 52 LYS B N 1
ATOM 891 C CA . LYS B 1 52 ? -7.549 19.635 67.235 1.00 20.70 52 LYS B CA 1
ATOM 892 C C . LYS B 1 52 ? -6.377 19.021 66.441 1.00 19.76 52 LYS B C 1
ATOM 893 O O . LYS B 1 52 ? -5.704 18.119 66.940 1.00 16.82 52 LYS B O 1
ATOM 899 N N . TYR B 1 53 ? -6.207 19.433 65.182 1.00 17.32 53 TYR B N 1
ATOM 900 C CA . TYR B 1 53 ? -5.135 18.915 64.321 1.00 20.93 53 TYR B CA 1
ATOM 901 C C . TYR B 1 53 ? -3.913 19.802 64.272 1.00 20.10 53 TYR B C 1
ATOM 902 O O . TYR B 1 53 ? -4.042 21.012 64.116 1.00 27.44 53 TYR B O 1
ATOM 911 N N . VAL B 1 54 ? -2.766 19.163 64.081 1.00 21.94 54 VAL B N 1
ATOM 912 C CA . VAL B 1 54 ? -1.469 19.818 64.090 1.00 19.56 54 VAL B CA 1
ATOM 913 C C . VAL B 1 54 ? -0.562 18.949 63.220 1.00 18.66 54 VAL B C 1
ATOM 914 O O . VAL B 1 54 ? -0.612 17.733 63.301 1.00 23.07 54 VAL B O 1
ATOM 918 N N . CYS B 1 55 ? 0.162 19.564 62.305 1.00 15.94 55 CYS B N 1
ATOM 919 C CA . CYS B 1 55 ? 0.898 18.819 61.291 1.00 21.32 55 CYS B CA 1
ATOM 920 C C . CYS B 1 55 ? 2.359 19.220 61.284 1.00 18.53 55 CYS B C 1
ATOM 921 O O . CYS B 1 55 ? 2.693 20.326 61.662 1.00 21.26 55 CYS B O 1
ATOM 924 N N . CYS B 1 56 ? 3.194 18.391 60.686 1.00 18.33 56 CYS B N 1
ATOM 925 C CA . CYS B 1 56 ? 4.574 18.746 60.491 1.00 19.78 56 CYS B CA 1
ATOM 926 C C . CYS B 1 56 ? 5.081 18.027 59.243 1.00 20.58 56 CYS B C 1
ATOM 927 O O . CYS B 1 56 ? 4.325 17.323 58.586 1.00 20.57 56 CYS B O 1
ATOM 930 N N . SER B 1 57 ? 6.326 18.264 58.864 1.00 21.16 57 SER B N 1
ATOM 931 C CA . SER B 1 57 ? 6.784 17.881 57.533 1.00 24.15 57 SER B CA 1
ATOM 932 C C . SER B 1 57 ? 8.094 17.122 57.578 1.00 26.45 57 SER B C 1
ATOM 933 O O . SER B 1 57 ? 8.948 17.259 56.714 1.00 27.39 57 SER B O 1
ATOM 936 N N . THR B 1 58 ? 8.244 16.296 58.588 1.00 29.71 58 THR B N 1
ATOM 937 C CA . THR B 1 58 ? 9.554 15.827 58.963 1.00 31.11 58 THR B CA 1
ATOM 938 C C . THR B 1 58 ? 9.332 14.444 59.543 1.00 31.96 58 THR B C 1
ATOM 939 O O . THR B 1 58 ? 8.263 14.160 60.101 1.00 33.78 58 THR B O 1
ATOM 943 N N . ASP B 1 59 ? 10.235 13.534 59.192 1.00 30.10 59 ASP B N 1
ATOM 944 C CA . ASP B 1 59 ? 10.129 12.149 59.606 1.00 29.97 59 ASP B CA 1
ATOM 945 C C . ASP B 1 59 ? 9.850 12.057 61.105 1.00 31.35 59 ASP B C 1
ATOM 946 O O . ASP B 1 59 ? 10.448 12.791 61.901 1.00 30.80 59 ASP B O 1
ATOM 951 N N . LYS B 1 60 ? 8.800 11.321 61.456 1.00 26.93 60 LYS B N 1
ATOM 952 C CA . LYS B 1 60 ? 8.599 10.925 62.836 1.00 27.57 60 LYS B CA 1
ATOM 953 C C . LYS B 1 60 ? 8.378 12.117 63.745 1.00 25.81 60 LYS B C 1
ATOM 954 O O . LYS B 1 60 ? 8.702 12.059 64.927 1.00 27.81 60 LYS B O 1
ATOM 960 N N . CYS B 1 61 ? 7.680 13.122 63.247 1.00 25.57 61 CYS B N 1
ATOM 961 C CA . CYS B 1 61 ? 7.538 14.357 64.000 1.00 26.37 61 CYS B CA 1
ATOM 962 C C . CYS B 1 61 ? 6.199 14.497 64.685 1.00 27.37 61 CYS B C 1
ATOM 963 O O . CYS B 1 61 ? 6.000 15.433 65.478 1.00 28.60 61 CYS B O 1
ATOM 966 N N . ASN B 1 62 ? 5.286 13.575 64.395 1.00 24.47 62 ASN B N 1
ATOM 967 C CA . ASN B 1 62 ? 3.944 13.649 64.967 1.00 24.69 62 ASN B CA 1
ATOM 968 C C . ASN B 1 62 ? 3.754 12.878 66.272 1.00 21.45 62 ASN B C 1
ATOM 969 O O . ASN B 1 62 ? 4.757 12.420 66.849 1.00 20.07 62 ASN B O 1
#

InterPro domains:
  IPR003571 Snake three-finger toxin [cd00206] (22-83)
  IPR003572 Snake cytotoxin, cobra-type [PR00282] (28-36)
  IPR003572 Snake cytotoxin, cobra-type [PR00282] (36-45)
  IPR003572 Snake cytotoxin, cobra-type [PR00282] (47-62)
  IPR003572 Snake cytotoxin, cobra-type [PR00282] (64-74)
  IPR003572 Snake cytotoxin, cobra-type [PR00282] (75-82)
  IPR018354 Snake toxin, conserved site [PS00272] (60-80)
  IPR045860 Snake toxin-like superfamily [G3DSA:2.10.60.10] (22-83)
  IPR045860 Snake toxin-like superfamily [SSF57302] (23-83)
  IPR054131 Snake toxin cobra-type [PF21947] (25-83)

Organism: Naja atra (NCBI:txid8656)

Foldseek 3Di:
DWEAFDQDQDDTDDAPPQQQKKKFKDFPDDPPPTGPGIHTHNDWDPADPTIHMDIDGDHHPD/DWWDWDQDQPDIDDDDPLWQKWKFKAFPPDHDDTTPGIHTDNDFDPADDGIDMDIDGDHHPD

Solvent-accessible surface area: 7810 Å² total; per-residue (Å²): 50,78,0,20,54,44,116,99,109,158,85,103,69,107,11,64,183,62,62,108,18,0,29,53,0,22,35,93,110,117,139,72,179,86,14,67,109,35,9,15,4,93,114,8,41,136,46,43,101,83,10,88,26,24,0,4,17,39,77,89,18,17,56,58,0,23,48,45,89,91,73,174,90,98,87,96,17,60,174,58,68,88,18,0,19,80,0,50,37,94,135,133,115,104,200,115,22,60,102,35,8,19,6,84,118,10,42,145,34,58,66,108,27,74,29,32,0,5,8,35,63,100,36,21

GO terms:
  GO:0005576 extracellular region (C, EXP)

Nearest PDB structures (foldseek):
  1kxi-assembly1_B  TM=1.016E+00  e=9.633E-11  Naja atra
  5mg9-assembly1_A  TM=8.376E-01  e=5.593E-04  Dendroaspis angusticeps
  2vlw-assembly2_B  TM=7.447E-01  e=2.748E-04  Dendroaspis angusticeps
  4zqy-assembly1_A  TM=8.615E-01  e=4.413E-04  Hemachatus haemachatus
  3fev-assembly3_C  TM=7.751E-01  e=6.680E-04  Dendroaspis angusticeps

CATH classification: 2.10.60.10